Protein AF-A0A842TPM3-F1 (afdb_monomer_lite)

Foldseek 3Di:
DWDCDQVVQWIWDADPPPRDIDIDGHHPPDDSVNRVVVVVVVVVVVVD

Sequence (48 aa):
TIDVQKANKEALIKCGNCKLEARMPANYLTDPVDAYGDFIDKYYKEYA

pLDDT: mean 89.1, std 6.85, range [53.59, 94.0]

Secondary structure (DSSP, 8-state):
-EEEETTTTEEEEE-TTT--EEEEE--TT--HHHHHHHHHHHHHHHH-

Radius of gyration: 10.54 Å; chains: 1; bounding box: 27×16×29 Å

Structure (mmCIF, N/CA/C/O backbone):
data_AF-A0A842TPM3-F1
#
_entry.id   AF-A0A842TPM3-F1
#
loop_
_atom_site.group_PDB
_atom_site.id
_atom_site.type_symbol
_atom_site.label_atom_id
_atom_site.label_alt_id
_atom_site.label_comp_id
_atom_site.label_asym_id
_atom_site.label_entity_id
_atom_site.label_seq_id
_atom_site.pdbx_PDB_ins_code
_atom_site.Cartn_x
_atom_site.Cartn_y
_atom_site.Cartn_z
_atom_site.occupancy
_atom_site.B_iso_or_equiv
_atom_site.auth_seq_id
_atom_site.auth_comp_id
_atom_site.auth_asym_id
_atom_site.auth_atom_id
_atom_site.pdbx_PDB_model_num
ATOM 1 N N . THR A 1 1 ? -8.775 -0.658 -3.139 1.00 88.69 1 THR A N 1
ATOM 2 C CA . THR A 1 1 ? -7.846 -0.450 -4.263 1.00 88.69 1 THR A CA 1
ATOM 3 C C . THR A 1 1 ? -6.456 -0.243 -3.727 1.00 88.69 1 THR A C 1
ATOM 5 O O . THR A 1 1 ? -6.318 0.417 -2.704 1.00 88.69 1 THR A O 1
ATOM 8 N N . ILE A 1 2 ? -5.458 -0.821 -4.386 1.00 90.88 2 ILE A N 1
ATOM 9 C CA . ILE A 1 2 ? -4.046 -0.676 -4.029 1.00 90.88 2 ILE A CA 1
ATOM 10 C C . ILE A 1 2 ? -3.336 -0.156 -5.272 1.00 90.88 2 ILE A C 1
ATOM 12 O O . ILE A 1 2 ? -3.453 -0.763 -6.334 1.00 90.88 2 ILE A O 1
ATOM 16 N N . ASP A 1 3 ? -2.663 0.978 -5.140 1.00 92.06 3 ASP A N 1
ATOM 17 C CA . ASP A 1 3 ? -1.933 1.650 -6.211 1.00 92.06 3 ASP A CA 1
ATOM 18 C C . ASP A 1 3 ? -0.450 1.699 -5.835 1.00 92.06 3 ASP A C 1
ATOM 20 O O . ASP A 1 3 ? -0.076 2.376 -4.880 1.00 92.06 3 ASP A O 1
ATOM 24 N N . VAL A 1 4 ? 0.391 0.930 -6.530 1.00 90.88 4 VAL A N 1
ATOM 25 C CA . VAL A 1 4 ? 1.831 0.852 -6.240 1.00 90.88 4 VAL A CA 1
ATOM 26 C C . VAL A 1 4 ? 2.586 1.785 -7.182 1.00 90.88 4 VAL A C 1
ATOM 28 O O . VAL A 1 4 ? 2.784 1.493 -8.361 1.00 90.88 4 VAL A O 1
ATOM 31 N N . GLN A 1 5 ? 3.058 2.906 -6.650 1.00 90.56 5 GLN A N 1
ATOM 32 C CA . GLN A 1 5 ? 3.824 3.913 -7.375 1.00 90.56 5 GLN A CA 1
ATOM 33 C C . GLN A 1 5 ? 5.317 3.627 -7.238 1.00 90.56 5 GLN A C 1
ATOM 35 O O . GLN A 1 5 ? 6.026 4.236 -6.435 1.00 90.56 5 GLN A O 1
ATOM 40 N N . LYS A 1 6 ? 5.821 2.710 -8.072 1.00 85.12 6 LYS A N 1
ATOM 41 C CA . LYS A 1 6 ? 7.236 2.290 -8.054 1.00 85.12 6 LYS A CA 1
ATOM 42 C C . LYS A 1 6 ? 8.215 3.461 -8.226 1.00 85.12 6 LYS A C 1
ATOM 44 O O . LYS A 1 6 ? 9.271 3.460 -7.604 1.00 85.12 6 LYS A O 1
ATOM 49 N N . ALA A 1 7 ? 7.845 4.476 -9.014 1.00 87.69 7 ALA A N 1
ATOM 50 C CA . ALA A 1 7 ? 8.649 5.687 -9.210 1.00 87.69 7 ALA A CA 1
ATOM 51 C C . ALA A 1 7 ? 8.804 6.516 -7.923 1.00 87.69 7 ALA A C 1
ATOM 53 O O . ALA A 1 7 ? 9.891 7.008 -7.631 1.00 87.69 7 ALA A O 1
ATOM 54 N N . ASN A 1 8 ? 7.732 6.612 -7.136 1.00 87.56 8 ASN A N 1
ATOM 55 C CA . ASN A 1 8 ? 7.696 7.377 -5.890 1.00 87.56 8 ASN A CA 1
ATOM 56 C C . ASN A 1 8 ? 8.088 6.530 -4.673 1.00 87.56 8 ASN A C 1
ATOM 58 O O . ASN A 1 8 ? 8.198 7.065 -3.575 1.00 87.56 8 ASN A O 1
ATOM 62 N N . LYS A 1 9 ? 8.337 5.225 -4.867 1.00 91.94 9 LYS A N 1
ATOM 63 C CA . LYS A 1 9 ? 8.614 4.259 -3.793 1.00 91.94 9 LYS A CA 1
ATOM 64 C C . LYS A 1 9 ? 7.511 4.248 -2.729 1.00 91.94 9 LYS A C 1
ATOM 66 O O . LYS A 1 9 ? 7.778 4.107 -1.537 1.00 91.94 9 LYS A O 1
ATOM 71 N N . GLU A 1 10 ? 6.266 4.390 -3.171 1.00 94.00 10 GLU A N 1
ATOM 72 C CA . GLU A 1 10 ? 5.087 4.433 -2.308 1.00 94.00 10 GLU A CA 1
ATOM 73 C C . GLU A 1 10 ? 3.985 3.519 -2.851 1.00 94.00 10 GLU A C 1
ATOM 75 O O . GLU A 1 10 ? 3.825 3.361 -4.059 1.00 94.00 10 GLU A O 1
ATOM 80 N N . ALA A 1 11 ? 3.201 2.939 -1.950 1.00 93.81 1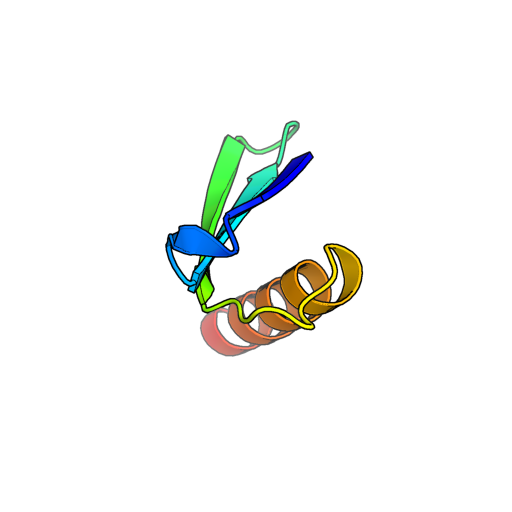1 ALA A N 1
ATOM 81 C CA . ALA A 1 11 ? 1.952 2.258 -2.239 1.00 93.81 11 ALA A CA 1
ATOM 82 C C . ALA A 1 11 ? 0.806 2.975 -1.521 1.00 93.81 11 ALA A C 1
ATOM 84 O O . ALA A 1 11 ? 0.864 3.233 -0.317 1.00 93.81 11 ALA A O 1
ATOM 85 N N . LEU A 1 12 ? -0.244 3.297 -2.267 1.00 93.81 12 LEU A N 1
ATOM 86 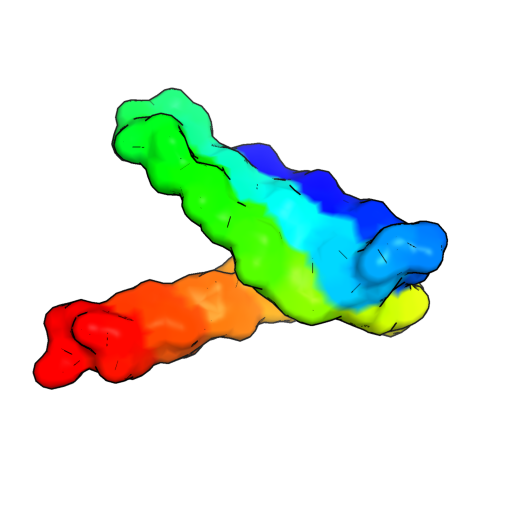C CA . LEU A 1 12 ? -1.447 3.942 -1.772 1.00 93.81 12 LEU A CA 1
ATOM 87 C C . LEU A 1 12 ? -2.565 2.907 -1.660 1.00 93.81 12 LEU A C 1
ATOM 89 O O . LEU A 1 12 ? -3.032 2.344 -2.651 1.00 93.81 12 LEU A O 1
ATOM 93 N N . ILE A 1 13 ? -3.015 2.673 -0.437 1.00 92.69 13 ILE A N 1
ATOM 94 C CA . ILE A 1 13 ? -4.056 1.703 -0.117 1.00 92.69 13 ILE A CA 1
ATOM 95 C C . ILE A 1 13 ? -5.318 2.482 0.210 1.00 92.69 13 ILE A C 1
ATOM 97 O O . ILE A 1 13 ? -5.313 3.336 1.090 1.00 92.69 13 ILE A O 1
ATOM 101 N N . LYS A 1 14 ? -6.400 2.197 -0.514 1.00 92.56 14 LYS A N 1
ATOM 102 C CA . LYS A 1 14 ? -7.706 2.841 -0.346 1.00 92.56 14 LYS A CA 1
ATOM 103 C C . LYS A 1 14 ? -8.782 1.802 -0.087 1.00 92.56 14 LYS A C 1
ATOM 105 O O . LYS A 1 14 ? -9.039 0.945 -0.941 1.00 92.56 14 LYS A O 1
ATOM 110 N N . CYS A 1 15 ? -9.460 1.891 1.048 1.00 87.75 15 CYS A N 1
ATOM 111 C CA . CYS A 1 15 ? -10.635 1.079 1.323 1.00 87.75 15 CYS A CA 1
ATOM 112 C C . CYS A 1 15 ? -11.885 1.746 0.739 1.00 87.75 15 CYS A C 1
ATOM 114 O O . CYS A 1 15 ? -12.289 2.823 1.171 1.00 87.75 15 CYS A O 1
ATOM 116 N N . GLY A 1 16 ? -12.534 1.079 -0.217 1.00 86.31 16 GLY A N 1
ATOM 117 C CA . GLY A 1 16 ? -13.768 1.576 -0.837 1.00 86.31 16 GLY A CA 1
ATOM 118 C C . GLY A 1 16 ? -14.995 1.545 0.083 1.00 86.31 16 GLY A C 1
ATOM 119 O O . GLY A 1 16 ? -15.998 2.167 -0.241 1.00 86.31 16 GLY A O 1
ATOM 120 N N . ASN A 1 17 ? -14.918 0.843 1.219 1.00 88.31 17 ASN A N 1
ATOM 121 C CA . ASN A 1 17 ? -16.033 0.692 2.154 1.00 88.31 17 ASN A CA 1
ATOM 122 C C . ASN A 1 17 ? -15.963 1.708 3.306 1.00 88.31 17 ASN A C 1
ATOM 124 O O . ASN A 1 17 ? -16.882 2.494 3.508 1.00 88.31 17 ASN A O 1
ATOM 128 N N . CYS A 1 18 ? -14.847 1.739 4.040 1.00 86.31 18 CYS A N 1
ATOM 129 C CA . CYS A 1 18 ? -14.686 2.614 5.207 1.00 86.31 18 CYS A CA 1
ATOM 130 C C . CYS A 1 18 ? -13.927 3.920 4.920 1.00 86.31 18 CYS A C 1
ATOM 132 O O . CYS A 1 18 ? -13.673 4.684 5.845 1.00 86.31 18 CYS A O 1
ATOM 134 N N . LYS A 1 19 ? -13.563 4.186 3.656 1.00 86.44 19 LYS A N 1
ATOM 135 C CA . LYS A 1 19 ? -12.815 5.381 3.210 1.00 86.44 19 LYS A CA 1
ATOM 136 C C . LYS A 1 19 ? -11.429 5.567 3.849 1.00 86.44 19 LYS A C 1
ATOM 138 O O . LYS A 1 19 ? -10.8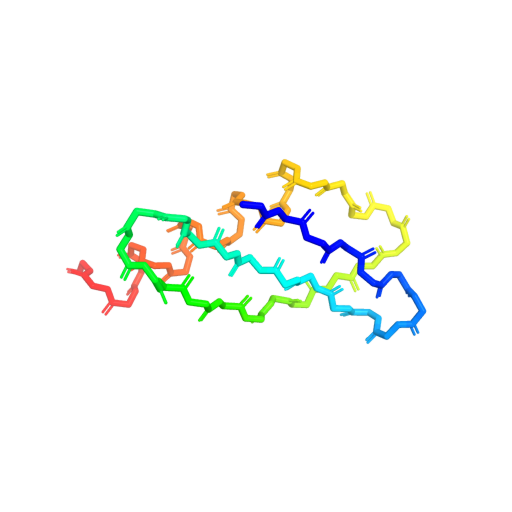63 6.651 3.761 1.00 86.44 19 LYS A O 1
ATOM 143 N N . LEU A 1 20 ? -10.870 4.523 4.461 1.00 87.75 20 LEU A N 1
ATOM 144 C CA . LEU A 1 20 ? -9.488 4.520 4.944 1.00 87.75 20 LEU A CA 1
ATOM 145 C C . LEU A 1 20 ? -8.516 4.673 3.773 1.00 87.75 20 LEU A C 1
ATOM 147 O O . LEU A 1 20 ? -8.621 3.949 2.779 1.00 87.75 20 LEU A O 1
ATOM 151 N N . GLU A 1 21 ? -7.558 5.582 3.920 1.00 91.56 21 GLU A N 1
ATOM 152 C CA . GLU A 1 21 ? -6.432 5.739 3.008 1.00 91.56 21 GLU A CA 1
ATOM 153 C C . GLU A 1 21 ? -5.124 5.620 3.791 1.00 91.56 21 GLU A C 1
ATOM 155 O O . GLU A 1 21 ? -4.956 6.255 4.832 1.00 91.56 21 GLU A O 1
ATOM 160 N N . ALA A 1 22 ? -4.195 4.810 3.291 1.00 90.38 22 ALA A N 1
ATOM 161 C CA . ALA A 1 22 ? -2.880 4.630 3.887 1.00 90.38 22 ALA A CA 1
ATOM 162 C C . ALA A 1 22 ? -1.796 4.725 2.816 1.00 90.38 22 ALA A C 1
ATOM 164 O O . ALA A 1 22 ? -1.950 4.203 1.710 1.00 90.38 22 ALA A O 1
ATOM 165 N N . ARG A 1 23 ? -0.692 5.395 3.159 1.00 92.50 23 ARG A N 1
ATOM 166 C CA . ARG A 1 23 ? 0.538 5.386 2.365 1.00 92.50 23 ARG A CA 1
ATOM 167 C C . ARG A 1 23 ? 1.548 4.478 3.032 1.00 92.50 23 ARG A C 1
ATOM 169 O O . ARG A 1 23 ? 1.862 4.663 4.209 1.00 92.50 23 ARG A O 1
ATOM 176 N N . MET A 1 24 ? 2.043 3.523 2.262 1.00 90.94 24 MET A N 1
ATOM 177 C CA . MET A 1 24 ? 3.075 2.589 2.674 1.00 90.94 24 MET A CA 1
ATOM 178 C C . MET A 1 24 ? 4.319 2.771 1.804 1.00 90.94 24 MET A C 1
ATOM 180 O O . MET A 1 24 ? 4.188 3.098 0.625 1.00 90.94 24 MET A O 1
ATOM 184 N N . PRO A 1 25 ? 5.528 2.575 2.350 1.00 91.56 25 PRO A N 1
ATOM 185 C CA . PRO A 1 25 ? 6.728 2.520 1.534 1.00 91.56 25 PRO A CA 1
ATOM 186 C C . PRO A 1 25 ? 6.653 1.315 0.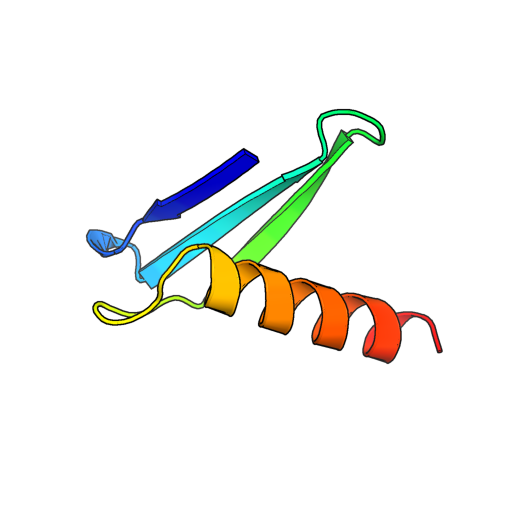589 1.00 91.56 25 PRO A C 1
ATOM 188 O O . PRO A 1 25 ? 6.169 0.251 0.962 1.00 91.56 25 PRO A O 1
ATOM 191 N N . ALA A 1 26 ? 7.144 1.483 -0.633 1.00 92.62 26 ALA A N 1
ATOM 192 C CA . ALA A 1 26 ? 7.212 0.434 -1.642 1.00 92.62 26 ALA A CA 1
ATOM 193 C C . ALA A 1 26 ? 8.559 0.479 -2.369 1.00 92.62 26 ALA A C 1
ATOM 195 O O . ALA A 1 26 ? 9.248 1.497 -2.403 1.00 92.62 26 ALA A O 1
ATOM 196 N N . ASN A 1 27 ? 8.945 -0.628 -2.985 1.00 90.12 27 ASN A N 1
ATOM 197 C CA . ASN A 1 27 ? 10.126 -0.722 -3.830 1.00 90.12 27 ASN A CA 1
ATOM 198 C C . ASN A 1 27 ? 9.760 -1.324 -5.200 1.00 90.12 27 ASN A C 1
ATOM 200 O O . ASN A 1 27 ? 8.595 -1.572 -5.506 1.00 90.12 27 ASN A O 1
ATOM 204 N N . TYR A 1 28 ? 10.756 -1.530 -6.063 1.00 90.19 28 TYR A N 1
ATOM 205 C CA . TYR A 1 28 ? 10.535 -2.033 -7.425 1.00 90.19 28 TYR A CA 1
ATOM 206 C C . TYR A 1 28 ? 9.977 -3.464 -7.482 1.00 90.19 28 TYR A C 1
ATOM 208 O O . TYR A 1 28 ? 9.320 -3.818 -8.466 1.00 90.19 28 TYR A O 1
ATOM 216 N N . LEU A 1 29 ? 10.238 -4.256 -6.442 1.00 89.75 29 LEU A N 1
ATOM 217 C CA . LEU A 1 29 ? 9.796 -5.640 -6.284 1.00 89.75 29 LEU A CA 1
ATOM 218 C C . LEU A 1 29 ? 8.478 -5.751 -5.511 1.00 89.75 29 LEU A C 1
ATOM 220 O O . LEU A 1 29 ? 7.903 -6.826 -5.496 1.00 89.75 29 LEU A O 1
ATOM 224 N N . THR A 1 30 ? 8.012 -4.669 -4.882 1.00 91.88 30 THR A N 1
ATOM 225 C CA . THR A 1 30 ? 6.763 -4.673 -4.121 1.00 91.88 30 THR A CA 1
ATOM 226 C C . THR A 1 30 ? 5.585 -4.919 -5.050 1.00 91.88 30 THR A C 1
ATOM 228 O O . THR A 1 30 ? 5.325 -4.123 -5.963 1.00 91.88 30 THR A O 1
ATOM 231 N N . ASP A 1 31 ? 4.852 -5.988 -4.764 1.00 93.44 31 ASP A N 1
ATOM 232 C CA . ASP A 1 31 ? 3.566 -6.276 -5.368 1.00 93.44 31 ASP A CA 1
ATOM 233 C C . ASP A 1 31 ? 2.413 -5.769 -4.483 1.00 93.44 31 ASP A C 1
ATOM 235 O O . ASP A 1 31 ? 2.584 -5.497 -3.290 1.00 93.44 31 ASP A O 1
ATOM 239 N N . PRO A 1 32 ? 1.197 -5.614 -5.039 1.00 91.56 32 PRO A N 1
ATOM 240 C CA . PRO A 1 32 ? 0.050 -5.114 -4.280 1.00 91.56 32 PRO A CA 1
ATOM 241 C C . PRO A 1 32 ? -0.290 -5.955 -3.041 1.00 91.56 32 PRO A C 1
ATOM 243 O O . PRO A 1 32 ? -0.778 -5.412 -2.052 1.00 91.56 32 PRO A O 1
ATOM 246 N N . VAL A 1 33 ? -0.040 -7.268 -3.095 1.00 92.88 33 VAL A N 1
ATOM 247 C CA . VAL A 1 33 ? -0.245 -8.188 -1.965 1.00 92.88 33 VAL A CA 1
ATOM 248 C C . VAL A 1 33 ? 0.734 -7.898 -0.830 1.00 92.88 33 VAL A C 1
ATOM 250 O O . VAL A 1 33 ? 0.304 -7.866 0.321 1.00 92.88 33 VAL A O 1
ATOM 253 N N . ASP A 1 34 ? 2.001 -7.616 -1.143 1.00 92.81 34 ASP A N 1
ATOM 254 C CA . ASP A 1 34 ? 3.014 -7.274 -0.138 1.00 92.81 34 ASP A CA 1
ATOM 255 C C . ASP A 1 34 ? 2.629 -5.980 0.585 1.00 92.81 34 ASP A C 1
ATOM 257 O O . ASP A 1 34 ? 2.553 -5.937 1.811 1.00 92.81 34 ASP A O 1
ATOM 261 N N . ALA A 1 35 ? 2.269 -4.946 -0.186 1.00 93.12 35 ALA A N 1
ATOM 262 C CA . ALA A 1 35 ? 1.836 -3.663 0.361 1.00 93.12 35 ALA A CA 1
ATOM 263 C C . ALA A 1 35 ? 0.592 -3.797 1.258 1.00 93.12 35 ALA A C 1
ATOM 265 O O . ALA A 1 35 ? 0.461 -3.084 2.255 1.00 93.12 35 ALA A O 1
ATOM 266 N N . TYR A 1 36 ? -0.329 -4.705 0.920 1.00 91.81 36 TYR A N 1
ATOM 267 C CA . TYR A 1 36 ? -1.487 -4.994 1.763 1.00 91.81 36 TYR A CA 1
ATOM 268 C C . TYR A 1 36 ? -1.098 -5.689 3.070 1.00 91.81 36 TYR A C 1
ATOM 270 O O . TYR A 1 36 ? -1.614 -5.316 4.121 1.00 91.81 36 TYR A O 1
ATOM 278 N N . GLY A 1 37 ? -0.191 -6.669 3.013 1.00 92.25 37 GLY A N 1
ATOM 279 C CA . GLY A 1 37 ? 0.332 -7.352 4.197 1.00 92.25 37 GLY A CA 1
ATOM 280 C C . GLY A 1 37 ? 0.970 -6.372 5.181 1.00 92.25 37 GLY A C 1
ATOM 281 O O . GLY A 1 37 ? 0.574 -6.328 6.344 1.00 92.25 37 GLY A O 1
ATOM 282 N N . ASP A 1 38 ? 1.849 -5.498 4.686 1.00 92.25 38 ASP A N 1
ATOM 283 C CA . ASP A 1 38 ? 2.501 -4.459 5.494 1.00 92.25 38 ASP A CA 1
ATOM 284 C C . ASP A 1 38 ? 1.494 -3.491 6.133 1.00 92.25 38 ASP A C 1
ATOM 286 O O . ASP A 1 38 ? 1.660 -3.052 7.275 1.00 92.25 38 ASP A O 1
ATOM 290 N N . PHE A 1 39 ? 0.423 -3.156 5.409 1.00 91.81 39 PHE A N 1
ATOM 291 C CA . PHE A 1 39 ? -0.660 -2.336 5.944 1.00 91.81 39 PHE A CA 1
ATOM 292 C C . PHE A 1 39 ? -1.418 -3.032 7.071 1.00 91.81 39 PHE A C 1
ATOM 294 O O . PHE A 1 39 ? -1.679 -2.394 8.088 1.00 91.81 39 PHE A O 1
ATOM 301 N N . ILE A 1 40 ? -1.766 -4.311 6.909 1.00 91.25 40 ILE A N 1
ATOM 302 C CA . ILE A 1 40 ? -2.445 -5.098 7.943 1.00 91.25 40 ILE A CA 1
ATOM 303 C C . ILE A 1 40 ? -1.565 -5.189 9.188 1.00 91.25 40 ILE A C 1
ATOM 305 O O . ILE A 1 40 ? -2.026 -4.860 10.279 1.00 91.25 40 ILE A O 1
ATOM 309 N N . ASP A 1 41 ? -0.289 -5.527 9.029 1.00 91.81 41 ASP A N 1
ATOM 310 C CA . ASP A 1 41 ? 0.660 -5.597 10.139 1.00 91.81 41 ASP A CA 1
ATOM 311 C C . ASP A 1 41 ? 0.775 -4.265 10.882 1.00 91.81 41 ASP A C 1
ATOM 313 O O . ASP A 1 41 ? 0.744 -4.235 12.113 1.00 91.81 41 ASP A O 1
ATOM 317 N N . LYS A 1 42 ? 0.885 -3.147 10.155 1.00 89.25 42 LYS A N 1
ATOM 318 C CA . LYS A 1 42 ? 0.918 -1.811 10.759 1.00 89.25 42 LYS A CA 1
ATOM 319 C C . LYS A 1 42 ? -0.396 -1.475 11.465 1.00 89.25 42 LYS A C 1
ATOM 321 O O . LYS A 1 42 ? -0.370 -1.004 12.597 1.00 89.25 42 LYS A O 1
ATOM 326 N N . TYR A 1 43 ? -1.526 -1.732 10.814 1.00 87.94 43 TYR A N 1
ATOM 327 C CA . TYR A 1 43 ? -2.850 -1.451 11.357 1.00 87.94 43 TYR A CA 1
ATOM 328 C C . TYR A 1 43 ? -3.097 -2.235 12.648 1.00 87.94 43 TYR A C 1
ATOM 330 O O . TYR A 1 43 ? -3.528 -1.667 13.638 1.00 87.94 43 TYR A O 1
ATOM 338 N N .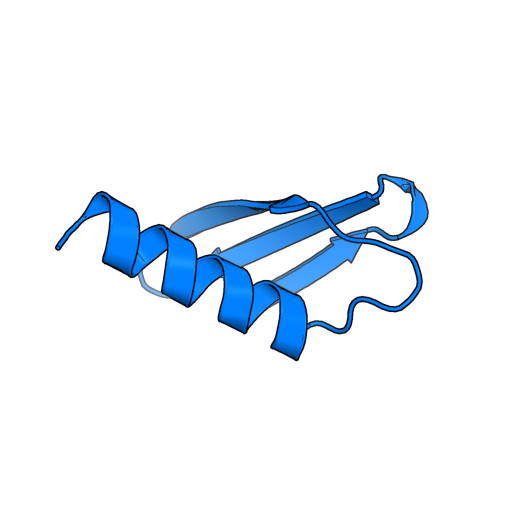 TYR A 1 44 ? -2.767 -3.522 12.701 1.00 88.06 44 TYR A N 1
ATOM 339 C CA . TYR A 1 44 ? -2.946 -4.285 13.935 1.00 88.06 44 TYR A CA 1
ATOM 340 C C . TYR A 1 44 ? -1.873 -3.987 14.987 1.00 88.06 44 TYR A C 1
ATOM 342 O O . TYR A 1 44 ? -2.171 -4.113 16.162 1.00 88.06 44 TYR A O 1
ATOM 350 N N . LYS A 1 45 ? -0.668 -3.528 14.625 1.00 90.25 45 LYS A N 1
ATOM 351 C CA . LYS A 1 45 ? 0.327 -3.058 15.611 1.00 90.25 45 LYS A CA 1
ATOM 352 C C . LYS A 1 45 ? -0.025 -1.721 16.259 1.00 90.25 45 LYS A C 1
ATOM 354 O O . LYS A 1 45 ? 0.368 -1.491 17.394 1.00 90.25 45 LYS A O 1
ATOM 359 N N . GLU A 1 46 ? -0.701 -0.823 15.545 1.00 81.50 46 GLU A N 1
ATOM 360 C CA . GLU A 1 46 ? -1.111 0.478 16.094 1.00 81.50 46 GLU A CA 1
ATOM 361 C C . GLU A 1 46 ? -2.382 0.388 16.958 1.00 81.50 46 GLU A C 1
ATOM 363 O O . GLU A 1 46 ? -2.622 1.279 17.771 1.00 81.50 46 GLU A O 1
ATOM 368 N N . TYR A 1 47 ? -3.189 -0.667 16.797 1.00 64.69 47 TYR A N 1
ATOM 369 C CA . TYR A 1 47 ? -4.511 -0.798 17.427 1.00 64.69 47 TYR A CA 1
ATOM 370 C C . TYR A 1 47 ? -4.695 -2.068 18.287 1.00 64.69 47 TYR A C 1
ATOM 372 O O . TYR A 1 47 ? -5.809 -2.302 18.762 1.00 64.69 47 TYR A O 1
ATOM 380 N N . ALA A 1 48 ? -3.648 -2.876 18.490 1.00 53.59 48 ALA A N 1
ATOM 38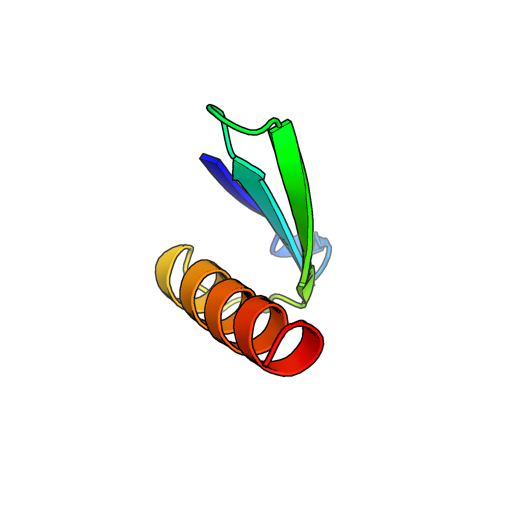1 C CA . ALA A 1 48 ? -3.614 -3.996 19.445 1.00 53.59 48 ALA A CA 1
ATOM 382 C C . ALA A 1 48 ? -2.762 -3.647 20.669 1.00 53.59 48 ALA A C 1
ATOM 384 O O . ALA A 1 48 ? -3.148 -4.084 21.776 1.00 53.59 48 ALA A O 1
#